Protein AF-A0A658NKP5-F1 (afdb_monomer_lite)

Foldseek 3Di:
DPPQQAEEQAQQLDPVSLVVLLVRCVPPNQARYEYEYADEPPHDPVSVVSSCVSNVVSVHHYDYDHCHVVCVVVCVCVPPVNVDD

Radius of gyration: 14.89 Å; chains: 1; bounding box: 39×26×38 Å

Secondary structure (DSSP, 8-state):
------EEEE--SSHHHHHHHHHHHHHH-GGGEEEEE---TTS-HHHHHHHHHHHHHTT-EEEE---HHHHHHTTGGGSHHHH--

Sequence (85 aa):
ELGREGIVVALSGGLDSSSVLALCARAVGPARVTALLLPDKRGSRDALRFSRLVAGRLGVRVVALDATRVNRAAGVYDFVGYRVP

pLDDT: mean 93.99, std 6.95, range [64.25, 98.81]

Structure (mmCIF, N/CA/C/O backbone):
data_AF-A0A658NKP5-F1
#
_entry.id   AF-A0A658NKP5-F1
#
loop_
_atom_site.group_PDB
_atom_site.id
_atom_site.type_symbol
_atom_site.label_atom_id
_atom_site.label_alt_id
_atom_site.label_comp_id
_atom_site.label_asym_id
_atom_site.label_entity_id
_atom_site.label_seq_id
_atom_site.pdbx_PDB_ins_code
_atom_site.Cartn_x
_atom_site.Cartn_y
_atom_site.Cartn_z
_atom_site.occupancy
_atom_site.B_iso_or_equiv
_atom_site.auth_seq_id
_atom_site.auth_comp_id
_atom_site.auth_asym_id
_atom_site.auth_atom_id
_atom_site.pdbx_PDB_model_num
ATOM 1 N N . GLU A 1 1 ? -19.339 17.705 9.808 1.00 70.75 1 GLU A N 1
ATOM 2 C CA . GLU A 1 1 ? -18.332 16.656 9.518 1.00 70.75 1 GLU A CA 1
ATOM 3 C C . GLU A 1 1 ? -18.477 16.150 8.083 1.00 70.75 1 GLU A C 1
ATOM 5 O O . GLU A 1 1 ? -19.543 16.316 7.510 1.00 70.75 1 GLU A O 1
ATOM 10 N N . LEU A 1 2 ? -17.429 15.554 7.496 1.00 85.06 2 LEU A N 1
ATOM 11 C CA . LEU A 1 2 ? -17.377 15.155 6.074 1.00 85.06 2 LEU A CA 1
ATOM 12 C C . LEU A 1 2 ? -17.935 13.741 5.764 1.00 85.06 2 LEU A C 1
ATOM 14 O O . LEU A 1 2 ? -17.701 13.250 4.663 1.00 85.06 2 LEU A O 1
ATOM 18 N N . GLY A 1 3 ? -18.604 13.063 6.709 1.00 86.56 3 GLY A N 1
ATOM 19 C CA . GLY A 1 3 ? -19.289 11.775 6.469 1.00 86.56 3 GLY A CA 1
ATOM 20 C C . GLY A 1 3 ? -18.398 10.638 5.945 1.00 86.56 3 GLY A C 1
ATOM 21 O O . GLY A 1 3 ? -18.826 9.857 5.104 1.00 86.56 3 GLY A O 1
ATOM 22 N N . ARG A 1 4 ? -17.128 10.568 6.370 1.00 90.94 4 ARG A N 1
ATOM 23 C CA . ARG A 1 4 ? -16.159 9.594 5.835 1.00 90.94 4 ARG A CA 1
ATOM 24 C C . ARG A 1 4 ? -16.290 8.231 6.518 1.00 90.94 4 ARG A C 1
ATOM 26 O O . ARG A 1 4 ? -16.252 8.135 7.744 1.00 90.94 4 ARG A O 1
ATOM 33 N N . GLU A 1 5 ? -16.351 7.169 5.720 1.00 92.38 5 GLU A N 1
ATOM 34 C CA . GLU A 1 5 ? -16.555 5.795 6.205 1.00 92.38 5 GLU A CA 1
ATOM 35 C C . GLU A 1 5 ? -15.260 5.113 6.683 1.00 92.38 5 GLU A C 1
ATOM 37 O O . GLU A 1 5 ? -15.298 4.281 7.591 1.00 92.38 5 GLU A O 1
ATOM 42 N N . GLY A 1 6 ? -14.096 5.532 6.181 1.00 96.25 6 GLY A N 1
ATOM 43 C CA . GLY A 1 6 ? -12.799 4.976 6.566 1.00 96.25 6 GLY A CA 1
ATOM 44 C C . GLY A 1 6 ? -11.620 5.662 5.877 1.00 96.25 6 GLY A C 1
ATOM 45 O O . GLY A 1 6 ? -11.773 6.729 5.282 1.00 96.25 6 GLY A O 1
ATOM 46 N N . ILE A 1 7 ? -10.442 5.040 5.966 1.00 98.12 7 ILE A N 1
ATOM 47 C CA . ILE A 1 7 ? -9.183 5.546 5.402 1.00 98.12 7 ILE A CA 1
ATOM 48 C C . ILE A 1 7 ? -8.594 4.514 4.438 1.00 98.12 7 ILE A C 1
ATOM 50 O O . ILE A 1 7 ? -8.472 3.335 4.769 1.00 98.12 7 ILE A O 1
ATOM 54 N N . VAL A 1 8 ? -8.176 4.968 3.257 1.00 98.31 8 VAL A N 1
ATOM 55 C CA . VAL A 1 8 ? -7.370 4.172 2.325 1.00 98.31 8 VAL A CA 1
ATOM 56 C C . VAL A 1 8 ? -5.940 4.694 2.359 1.00 98.31 8 VAL A C 1
ATOM 58 O O . VAL A 1 8 ? -5.717 5.892 2.211 1.00 98.31 8 VAL A O 1
ATOM 61 N N . VAL A 1 9 ? -4.975 3.795 2.543 1.00 98.50 9 VAL A N 1
ATOM 62 C CA . VAL A 1 9 ? -3.544 4.115 2.537 1.00 98.50 9 VAL A CA 1
ATOM 63 C C . VAL A 1 9 ? -2.876 3.315 1.429 1.00 98.50 9 VAL A C 1
ATOM 65 O O . VAL A 1 9 ? -2.909 2.085 1.450 1.00 98.50 9 VAL A O 1
ATOM 68 N N . ALA A 1 10 ? -2.253 4.001 0.471 1.00 98.12 10 ALA A N 1
ATOM 69 C CA . ALA A 1 10 ? -1.379 3.347 -0.495 1.00 98.12 10 ALA A CA 1
ATOM 70 C C . ALA A 1 10 ? -0.116 2.848 0.226 1.00 98.12 10 ALA A C 1
ATOM 72 O O . ALA A 1 10 ? 0.622 3.643 0.807 1.00 98.12 10 ALA A O 1
ATOM 73 N N . LEU A 1 11 ? 0.117 1.536 0.212 1.00 98.12 11 LEU A N 1
ATOM 74 C CA . LEU A 1 11 ? 1.223 0.896 0.920 1.00 98.12 11 LEU A CA 1
ATOM 75 C C . LEU A 1 11 ? 2.250 0.385 -0.092 1.00 98.12 11 LEU A C 1
ATOM 77 O O . LEU A 1 11 ? 1.961 -0.513 -0.883 1.00 98.12 11 LEU A O 1
ATOM 81 N N . SER A 1 12 ? 3.448 0.969 -0.057 1.00 95.88 12 SER A N 1
ATOM 82 C CA . SER A 1 12 ? 4.554 0.627 -0.962 1.00 95.88 12 SER A CA 1
ATOM 83 C C . SER A 1 12 ? 5.539 -0.377 -0.359 1.00 95.88 12 SER A C 1
ATOM 85 O O . SER A 1 12 ? 6.452 -0.825 -1.042 1.00 95.88 12 SER A O 1
ATOM 87 N N . GLY A 1 13 ? 5.396 -0.700 0.930 1.00 93.31 13 GLY A N 1
ATOM 88 C CA . GLY A 1 13 ? 6.358 -1.502 1.691 1.00 93.31 13 GLY A CA 1
ATOM 89 C C . GLY A 1 13 ? 7.522 -0.683 2.257 1.00 93.31 13 GLY A C 1
ATOM 90 O O . GLY A 1 13 ? 8.358 -1.238 2.964 1.00 93.31 13 GLY A O 1
ATOM 91 N N . GLY A 1 14 ? 7.565 0.626 1.984 1.00 96.25 14 GLY A N 1
ATOM 92 C CA . GLY A 1 14 ? 8.500 1.563 2.606 1.00 96.25 14 GLY A CA 1
ATOM 93 C C . GLY A 1 14 ? 8.056 2.022 3.999 1.00 96.25 14 GLY A C 1
ATOM 94 O O . GLY A 1 14 ? 6.884 1.889 4.375 1.00 96.25 14 GLY A O 1
ATOM 95 N N . LEU A 1 15 ? 8.992 2.605 4.752 1.00 97.44 15 LEU A N 1
ATOM 96 C CA . LEU A 1 15 ? 8.783 3.045 6.137 1.00 97.44 15 LEU A CA 1
ATOM 97 C C . LEU A 1 15 ? 7.717 4.137 6.273 1.00 97.44 15 LEU A C 1
ATOM 99 O O . LEU A 1 15 ? 6.908 4.067 7.197 1.00 97.44 15 LEU A O 1
ATOM 103 N N . ASP A 1 16 ? 7.662 5.087 5.340 1.00 98.25 16 ASP A N 1
ATOM 104 C CA . ASP A 1 16 ? 6.715 6.207 5.404 1.00 98.25 16 ASP A CA 1
ATOM 105 C C . ASP A 1 16 ? 5.272 5.708 5.322 1.00 98.25 16 ASP A C 1
ATOM 107 O O . ASP A 1 16 ? 4.467 5.916 6.230 1.00 98.25 16 ASP A O 1
ATOM 111 N N . SER A 1 17 ? 4.958 4.949 4.267 1.00 98.19 17 SER A N 1
ATOM 112 C CA . SER A 1 17 ? 3.620 4.377 4.081 1.00 98.19 17 SER A CA 1
ATOM 113 C C . SER A 1 17 ? 3.238 3.388 5.191 1.00 98.19 17 SER A C 1
ATOM 115 O O . SER A 1 17 ? 2.077 3.330 5.595 1.00 98.19 17 SER A O 1
ATOM 117 N N . SER A 1 18 ? 4.215 2.660 5.744 1.00 98.44 18 SER A N 1
ATOM 118 C CA . SER A 1 18 ? 4.002 1.748 6.875 1.00 98.44 18 SER A CA 1
ATOM 119 C C . SER A 1 18 ? 3.670 2.506 8.162 1.00 98.44 18 SER A C 1
ATOM 121 O O . SER A 1 18 ? 2.752 2.123 8.887 1.00 98.44 18 SER A O 1
ATOM 123 N N . SER A 1 19 ? 4.372 3.613 8.418 1.00 98.50 19 SER A N 1
ATOM 124 C CA . SER A 1 19 ? 4.119 4.499 9.557 1.00 98.50 19 SER A CA 1
ATOM 125 C C . SER A 1 19 ? 2.732 5.127 9.467 1.00 98.50 19 SER A C 1
ATOM 127 O O . SER A 1 19 ? 1.978 5.090 10.438 1.00 98.50 19 SER A O 1
ATOM 129 N N . VAL A 1 20 ? 2.350 5.626 8.287 1.00 98.75 20 VAL A N 1
ATOM 130 C CA . VAL A 1 20 ? 1.004 6.166 8.041 1.00 98.75 20 VAL A CA 1
ATOM 131 C C . VAL A 1 20 ? -0.064 5.103 8.294 1.00 98.75 20 VAL A C 1
ATOM 133 O O . VAL A 1 20 ? -1.013 5.362 9.032 1.00 98.75 20 VAL A O 1
ATOM 136 N N . LEU A 1 21 ? 0.103 3.889 7.759 1.00 98.81 21 LEU A N 1
ATOM 137 C CA . LEU A 1 21 ? -0.855 2.802 7.962 1.00 98.81 21 LEU A CA 1
ATOM 138 C C . LEU A 1 21 ? -1.033 2.460 9.447 1.00 98.81 21 LEU A C 1
ATOM 140 O O . LEU A 1 21 ? -2.165 2.309 9.910 1.00 98.81 21 LEU A O 1
ATOM 144 N N . ALA A 1 22 ? 0.070 2.372 10.195 1.00 98.69 22 ALA A N 1
ATOM 145 C CA . ALA A 1 22 ? 0.049 2.090 11.626 1.00 98.69 22 ALA A CA 1
ATOM 146 C C . ALA A 1 22 ? -0.659 3.196 12.421 1.00 98.69 22 ALA A C 1
ATOM 148 O O . ALA A 1 22 ? -1.486 2.905 13.287 1.00 98.69 22 ALA A O 1
ATOM 149 N N . LEU A 1 23 ? -0.381 4.464 12.104 1.00 98.75 23 LEU A N 1
ATOM 150 C CA . LEU A 1 23 ? -1.035 5.607 12.739 1.00 98.75 23 LEU A CA 1
ATOM 151 C C . LEU A 1 23 ? -2.538 5.632 12.441 1.00 98.75 23 LEU A C 1
ATOM 153 O O . LEU A 1 23 ? -3.330 5.806 13.365 1.00 98.75 23 LEU A O 1
ATOM 157 N N . CYS A 1 24 ? -2.942 5.390 11.192 1.00 98.62 24 CYS A N 1
ATOM 158 C CA . CYS A 1 24 ? -4.351 5.307 10.812 1.00 98.62 24 CYS A CA 1
ATOM 159 C C . CYS A 1 24 ? -5.065 4.157 11.534 1.00 98.62 24 CYS A C 1
ATOM 161 O O . CYS A 1 24 ? -6.123 4.373 12.122 1.00 98.62 24 CYS A O 1
ATOM 163 N N . ALA A 1 25 ? -4.479 2.955 11.544 1.00 98.50 25 ALA A N 1
ATOM 164 C CA . ALA A 1 25 ? -5.061 1.796 12.221 1.00 98.50 25 ALA A CA 1
ATOM 165 C C . ALA A 1 25 ? -5.222 2.039 13.728 1.00 98.50 25 ALA A C 1
ATOM 167 O O . ALA A 1 25 ? -6.243 1.667 14.303 1.00 98.50 25 ALA A O 1
ATOM 168 N N . ARG A 1 26 ? -4.254 2.720 14.357 1.00 98.50 26 ARG A N 1
ATOM 169 C CA . ARG A 1 26 ? -4.335 3.120 15.767 1.00 98.50 26 ARG A CA 1
ATOM 170 C C . ARG A 1 26 ? -5.402 4.188 16.018 1.00 98.50 26 ARG A C 1
ATOM 172 O O . ARG A 1 26 ? -6.039 4.154 17.062 1.00 98.50 26 ARG A O 1
ATOM 179 N N . ALA A 1 27 ? -5.586 5.129 15.094 1.00 97.94 27 ALA A N 1
ATOM 180 C CA . ALA A 1 27 ? -6.495 6.260 15.270 1.00 97.94 27 ALA A CA 1
ATOM 181 C C . ALA A 1 27 ? -7.975 5.891 15.096 1.00 97.94 27 ALA A C 1
ATOM 183 O O . ALA A 1 27 ? -8.811 6.373 15.853 1.00 97.94 27 ALA A O 1
ATOM 184 N N . VAL A 1 28 ? -8.310 5.060 14.101 1.00 97.06 28 VAL A N 1
ATOM 185 C CA . VAL A 1 28 ? -9.716 4.758 13.749 1.00 97.06 28 VAL A CA 1
ATOM 186 C C . VAL A 1 28 ? -10.085 3.277 13.858 1.00 97.06 28 VAL A C 1
ATOM 188 O O . VAL A 1 28 ? -11.210 2.896 13.534 1.00 97.06 28 VAL A O 1
ATOM 191 N N . GLY A 1 29 ? -9.148 2.445 14.313 1.00 98.12 29 GLY A N 1
ATOM 192 C CA . GLY A 1 29 ? -9.272 0.992 14.332 1.00 98.12 29 GLY A CA 1
ATOM 193 C C . GLY A 1 29 ? -8.955 0.363 12.965 1.00 98.12 29 GLY A C 1
ATOM 194 O O . GLY A 1 29 ? -9.331 0.906 11.922 1.00 98.12 29 GLY A O 1
ATOM 195 N N . PRO A 1 30 ? -8.303 -0.813 12.926 1.00 98.50 30 PRO A N 1
ATOM 196 C CA . PRO A 1 30 ? -7.860 -1.436 11.676 1.00 98.50 30 PRO A CA 1
ATOM 197 C C . PRO A 1 30 ? -9.015 -1.841 10.748 1.00 98.50 30 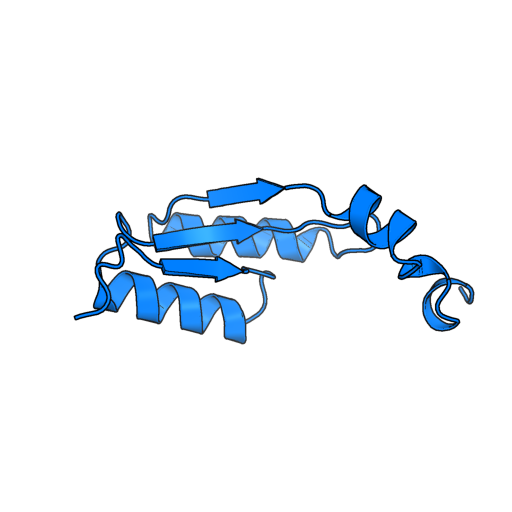PRO A C 1
ATOM 199 O O . PRO A 1 30 ? -8.845 -1.840 9.531 1.00 98.50 30 PRO A O 1
ATOM 202 N N . ALA A 1 31 ? -10.207 -2.107 11.295 1.00 98.12 31 ALA A N 1
ATOM 203 C CA . ALA A 1 31 ? -11.408 -2.433 10.523 1.00 98.12 31 ALA A CA 1
ATOM 204 C C . ALA A 1 31 ? -11.888 -1.282 9.617 1.00 98.12 31 ALA A C 1
ATOM 206 O O . ALA A 1 31 ? -12.564 -1.526 8.621 1.00 98.12 31 ALA A O 1
ATOM 207 N N . ARG A 1 32 ? -11.522 -0.031 9.938 1.00 97.94 32 ARG A N 1
ATOM 208 C CA . ARG A 1 32 ? -11.859 1.165 9.147 1.00 97.94 32 ARG A CA 1
ATOM 209 C C . ARG A 1 32 ? -10.723 1.623 8.233 1.00 97.94 32 ARG A C 1
ATOM 211 O O . ARG A 1 32 ? -10.819 2.688 7.622 1.00 97.94 32 ARG A O 1
ATOM 218 N N . VAL A 1 33 ? -9.648 0.842 8.133 1.00 98.69 33 VAL A N 1
ATOM 219 C CA . VAL A 1 33 ? -8.490 1.151 7.290 1.00 98.69 33 VAL A CA 1
ATOM 220 C C . VAL A 1 33 ? -8.359 0.104 6.193 1.00 98.69 33 VAL A C 1
ATOM 222 O O . VAL A 1 33 ? -8.622 -1.080 6.388 1.00 98.69 33 VAL A O 1
ATOM 225 N N . THR A 1 34 ? -7.969 0.542 5.002 1.00 98.69 34 THR A N 1
ATOM 226 C CA . THR A 1 34 ? -7.651 -0.335 3.873 1.00 98.69 34 THR A CA 1
ATOM 227 C C . THR A 1 34 ? -6.264 -0.005 3.349 1.00 98.69 34 THR A C 1
ATOM 229 O O . THR A 1 34 ? -6.007 1.127 2.945 1.00 98.69 34 THR A O 1
ATOM 232 N N . ALA A 1 35 ? -5.381 -0.999 3.325 1.00 98.69 35 ALA A N 1
ATOM 233 C CA . ALA A 1 35 ? -4.098 -0.908 2.646 1.00 98.69 35 ALA A CA 1
ATOM 234 C C . ALA A 1 35 ? -4.291 -1.212 1.153 1.00 98.69 35 ALA A C 1
ATOM 236 O O . ALA A 1 35 ? -4.716 -2.311 0.790 1.00 98.69 35 ALA A O 1
ATOM 237 N N . LEU A 1 36 ? -3.981 -0.244 0.294 1.00 98.50 36 LEU A N 1
ATOM 238 C CA . LEU A 1 36 ? -4.011 -0.380 -1.158 1.00 98.50 36 LEU A CA 1
ATOM 239 C C . LEU A 1 36 ? -2.596 -0.646 -1.678 1.00 98.50 36 LEU A C 1
ATOM 241 O O . LEU A 1 36 ? -1.708 0.190 -1.539 1.00 98.50 36 LEU A O 1
ATOM 245 N N . LEU A 1 37 ? -2.390 -1.807 -2.286 1.00 97.81 37 LEU A N 1
ATOM 246 C CA . LEU A 1 37 ? -1.132 -2.201 -2.910 1.00 97.81 37 LEU A CA 1
ATOM 247 C C . LEU A 1 37 ? -1.293 -2.041 -4.421 1.00 97.81 37 LEU A C 1
ATOM 249 O O . LEU A 1 37 ? -2.233 -2.577 -5.007 1.00 97.81 37 LEU A O 1
ATOM 253 N N . LEU A 1 38 ? -0.356 -1.330 -5.043 1.00 96.69 38 LEU A N 1
ATOM 254 C CA . LEU A 1 38 ? -0.333 -1.075 -6.484 1.00 96.69 38 LEU A CA 1
ATOM 255 C C . LEU A 1 38 ? 0.944 -1.665 -7.098 1.00 96.69 38 LEU A C 1
ATOM 257 O O . LEU A 1 38 ? 1.846 -0.910 -7.462 1.00 96.69 38 LEU A O 1
ATOM 261 N N . PRO A 1 39 ? 1.093 -3.006 -7.136 1.00 95.44 39 PRO A N 1
ATOM 262 C CA . PRO A 1 39 ? 2.262 -3.620 -7.747 1.00 95.44 39 PRO A CA 1
ATOM 263 C C . PRO A 1 39 ? 2.374 -3.242 -9.226 1.00 95.44 39 PRO A C 1
ATOM 265 O O . PRO A 1 39 ? 1.377 -3.048 -9.922 1.00 95.44 39 PRO A O 1
ATOM 268 N N . ASP A 1 40 ? 3.614 -3.189 -9.693 1.00 94.25 40 ASP A N 1
ATOM 269 C CA . ASP A 1 40 ? 3.987 -2.892 -11.068 1.00 94.25 40 ASP A CA 1
ATOM 270 C C . ASP A 1 40 ? 5.003 -3.932 -11.549 1.00 94.25 40 ASP A C 1
ATOM 272 O O . ASP A 1 40 ? 5.830 -4.391 -10.758 1.00 94.25 40 ASP A O 1
ATOM 276 N N . LYS A 1 41 ? 4.992 -4.280 -12.841 1.00 91.50 41 LYS A N 1
ATOM 277 C CA . LYS A 1 41 ? 5.945 -5.241 -13.428 1.00 91.50 41 LYS A CA 1
ATOM 278 C C . LYS A 1 41 ? 7.422 -4.878 -13.199 1.00 91.50 41 LYS A C 1
ATOM 280 O O . LYS A 1 41 ? 8.262 -5.771 -13.214 1.00 91.50 41 LYS A O 1
ATOM 285 N N . ARG A 1 42 ? 7.751 -3.586 -13.068 1.00 87.19 42 ARG A N 1
ATOM 286 C CA . ARG A 1 42 ? 9.113 -3.092 -12.800 1.00 87.19 42 ARG A CA 1
ATOM 287 C C . ARG A 1 42 ? 9.355 -2.821 -11.312 1.00 87.19 42 ARG A C 1
ATOM 289 O O . ARG A 1 42 ? 10.443 -2.391 -10.945 1.00 87.19 42 ARG A O 1
ATOM 296 N N . GLY A 1 43 ? 8.357 -3.053 -10.463 1.00 85.00 43 GLY A N 1
ATOM 297 C CA . GLY A 1 43 ? 8.454 -2.871 -9.022 1.00 85.00 43 GLY A CA 1
ATOM 298 C C . GLY A 1 43 ? 9.255 -3.975 -8.331 1.00 85.00 43 GLY A C 1
ATOM 299 O O . GLY A 1 43 ? 9.388 -5.096 -8.823 1.00 85.00 43 GLY A O 1
ATOM 300 N N . SER A 1 44 ? 9.767 -3.662 -7.140 1.00 88.06 44 SER A N 1
ATOM 301 C CA . SER A 1 44 ? 10.456 -4.639 -6.295 1.00 88.06 44 SER A CA 1
ATOM 302 C C . SER A 1 44 ? 9.499 -5.731 -5.803 1.00 88.06 44 SER A C 1
ATOM 304 O O . SER A 1 44 ? 8.410 -5.446 -5.301 1.00 88.06 44 SER A O 1
ATOM 306 N N . ARG A 1 45 ? 9.932 -6.998 -5.873 1.00 85.31 45 ARG A N 1
ATOM 307 C CA . ARG A 1 45 ? 9.189 -8.132 -5.293 1.00 85.31 45 ARG A CA 1
ATOM 308 C C . ARG A 1 45 ? 9.111 -8.052 -3.764 1.00 85.31 45 ARG A C 1
ATOM 310 O O . ARG A 1 45 ? 8.099 -8.451 -3.184 1.00 85.31 45 ARG A O 1
ATOM 317 N N . ASP A 1 46 ? 10.126 -7.480 -3.122 1.00 92.88 46 ASP A N 1
ATOM 318 C CA . ASP A 1 46 ? 10.169 -7.327 -1.666 1.00 92.88 46 ASP A CA 1
ATOM 319 C C . ASP A 1 46 ? 9.163 -6.293 -1.161 1.00 92.88 46 ASP A C 1
ATOM 321 O O . ASP A 1 46 ? 8.570 -6.481 -0.100 1.00 92.88 46 ASP A O 1
ATOM 325 N N . ALA A 1 47 ? 8.883 -5.255 -1.954 1.00 93.12 47 ALA A N 1
ATOM 326 C CA . ALA A 1 47 ? 7.887 -4.238 -1.625 1.00 93.12 47 ALA A CA 1
ATOM 327 C C . ALA A 1 47 ? 6.507 -4.858 -1.340 1.00 93.12 47 ALA A C 1
ATOM 329 O O . ALA A 1 47 ? 5.858 -4.532 -0.341 1.00 93.12 47 ALA A O 1
ATOM 330 N N . LEU A 1 48 ? 6.077 -5.816 -2.170 1.00 93.94 48 LEU A N 1
ATOM 331 C CA . LEU A 1 48 ? 4.805 -6.515 -1.982 1.00 93.94 48 LEU A CA 1
ATOM 332 C C . LEU A 1 48 ? 4.826 -7.399 -0.726 1.00 93.94 48 LEU A C 1
ATOM 334 O O . LEU A 1 48 ? 3.844 -7.439 0.020 1.00 93.94 48 LEU A O 1
ATOM 338 N N . ARG A 1 49 ? 5.946 -8.088 -0.476 1.00 95.62 49 ARG A N 1
ATOM 339 C CA . ARG A 1 49 ? 6.137 -8.923 0.717 1.00 95.62 49 ARG A CA 1
ATOM 340 C C . ARG A 1 49 ? 6.067 -8.085 1.995 1.00 95.62 49 ARG A C 1
ATOM 342 O O . ARG A 1 49 ? 5.312 -8.436 2.899 1.00 95.62 49 ARG A O 1
ATOM 349 N N . PHE A 1 50 ? 6.800 -6.974 2.062 1.00 97.12 50 PHE A N 1
ATOM 350 C CA . PHE A 1 50 ? 6.801 -6.078 3.220 1.00 97.12 50 PHE A CA 1
ATOM 351 C C . PHE A 1 50 ? 5.441 -5.423 3.438 1.00 97.12 50 PHE A C 1
ATOM 353 O O . PHE A 1 50 ? 4.952 -5.401 4.563 1.00 97.12 50 PHE A O 1
ATOM 360 N N . SER A 1 51 ? 4.775 -4.995 2.364 1.00 97.44 51 SER A N 1
ATOM 361 C CA . SER A 1 51 ? 3.415 -4.453 2.442 1.00 97.44 51 SER A CA 1
ATOM 362 C C . SER A 1 51 ? 2.443 -5.444 3.091 1.00 97.44 51 SER A C 1
ATOM 364 O O . SER A 1 51 ? 1.712 -5.096 4.018 1.00 97.44 51 SER A O 1
ATOM 366 N N . ARG A 1 52 ? 2.466 -6.710 2.652 1.00 97.62 52 ARG A N 1
ATOM 367 C CA . ARG A 1 52 ? 1.620 -7.766 3.231 1.00 97.62 52 ARG A CA 1
ATOM 368 C C . ARG A 1 52 ? 1.980 -8.067 4.685 1.00 97.62 52 ARG A C 1
ATOM 370 O O . ARG A 1 52 ? 1.075 -8.257 5.491 1.00 97.62 52 ARG A O 1
ATOM 377 N N . LEU A 1 53 ? 3.271 -8.080 5.022 1.00 98.00 53 LEU A N 1
ATOM 378 C CA . LEU A 1 53 ? 3.742 -8.294 6.391 1.00 98.00 53 LEU A CA 1
ATOM 379 C C . LEU A 1 53 ? 3.223 -7.205 7.340 1.00 98.00 53 LEU A C 1
ATOM 381 O O . LEU A 1 53 ? 2.644 -7.521 8.377 1.00 98.00 53 LEU A O 1
ATOM 385 N N . VAL A 1 54 ? 3.398 -5.933 6.972 1.00 98.19 54 VAL A N 1
ATOM 386 C CA . VAL A 1 54 ? 2.978 -4.787 7.791 1.00 98.19 54 VAL A CA 1
ATOM 387 C C . VAL A 1 54 ? 1.460 -4.765 7.952 1.00 98.19 54 VAL A C 1
ATOM 389 O O . VAL A 1 54 ? 0.968 -4.710 9.078 1.00 98.19 54 VAL A O 1
ATOM 392 N N . ALA A 1 55 ? 0.706 -4.869 6.854 1.00 98.38 55 ALA A N 1
ATOM 393 C CA . ALA A 1 55 ? -0.754 -4.872 6.918 1.00 98.38 55 ALA A CA 1
ATOM 394 C C . ALA A 1 55 ? -1.295 -6.058 7.735 1.00 98.38 55 ALA A C 1
ATOM 396 O O . ALA A 1 55 ? -2.192 -5.876 8.559 1.00 98.38 55 ALA A O 1
ATOM 397 N N . GLY A 1 56 ? -0.699 -7.246 7.573 1.00 98.50 56 GLY A N 1
ATOM 398 C CA . GLY A 1 56 ? -1.039 -8.433 8.355 1.00 98.50 56 GLY A CA 1
ATOM 399 C C . GLY A 1 56 ? -0.767 -8.251 9.848 1.00 98.50 56 GLY A C 1
ATOM 400 O O . GLY A 1 56 ? -1.620 -8.581 10.669 1.00 98.50 56 GLY A O 1
ATOM 401 N N . ARG A 1 57 ? 0.372 -7.651 10.220 1.00 98.31 57 ARG A N 1
ATOM 402 C CA . ARG A 1 57 ? 0.707 -7.384 11.629 1.00 98.31 57 ARG A CA 1
ATOM 403 C C . ARG A 1 57 ? -0.263 -6.406 12.295 1.00 98.31 57 ARG A C 1
ATOM 405 O O . ARG A 1 57 ? -0.489 -6.518 13.497 1.00 98.31 57 ARG A O 1
ATOM 412 N N . LEU A 1 58 ? -0.817 -5.476 11.519 1.00 98.38 58 LEU A N 1
ATOM 413 C CA . LEU A 1 58 ? -1.786 -4.476 11.970 1.00 98.38 58 LEU A CA 1
ATOM 414 C C . LEU A 1 58 ? -3.247 -4.956 11.891 1.00 98.38 58 LEU A C 1
ATOM 416 O O . LEU A 1 58 ? -4.135 -4.236 12.338 1.00 98.38 58 LEU A O 1
ATOM 420 N N . GLY A 1 59 ? -3.515 -6.136 11.318 1.00 98.50 59 GLY A N 1
ATOM 421 C CA . GLY A 1 59 ? -4.878 -6.639 11.112 1.00 98.50 59 GLY A CA 1
ATOM 422 C C . GLY A 1 59 ? -5.699 -5.805 10.121 1.00 98.50 59 GLY A C 1
ATOM 423 O O . GLY A 1 59 ? -6.924 -5.771 10.208 1.00 98.50 59 GLY A O 1
ATOM 424 N N . VAL A 1 60 ? -5.036 -5.098 9.203 1.00 98.69 60 VAL A N 1
ATOM 425 C CA . VAL A 1 60 ? -5.680 -4.200 8.238 1.00 98.69 60 VAL A CA 1
ATOM 426 C C . VAL A 1 60 ? -6.034 -4.952 6.956 1.00 98.69 60 VAL A C 1
ATOM 428 O O . VAL A 1 60 ? -5.235 -5.730 6.430 1.00 98.69 60 VAL A O 1
ATOM 431 N N . ARG A 1 61 ? -7.223 -4.678 6.406 1.00 98.25 61 ARG A N 1
ATOM 432 C CA . ARG A 1 61 ? -7.660 -5.228 5.117 1.00 98.25 61 ARG A CA 1
ATOM 433 C C . ARG A 1 61 ? -6.737 -4.769 3.990 1.00 98.25 61 ARG A C 1
ATOM 435 O O . ARG A 1 61 ? -6.460 -3.580 3.850 1.00 98.25 61 ARG A O 1
ATOM 442 N N . VAL A 1 62 ? -6.334 -5.708 3.138 1.00 98.50 62 VAL A N 1
ATOM 443 C CA . VAL A 1 62 ? -5.486 -5.451 1.969 1.00 98.50 62 VAL A CA 1
ATOM 444 C C . VAL A 1 62 ? -6.302 -5.564 0.685 1.00 98.50 62 VAL A C 1
ATOM 446 O O . VAL A 1 62 ? -7.008 -6.548 0.481 1.00 98.50 62 VAL A O 1
ATOM 449 N N . VAL A 1 63 ? -6.154 -4.584 -0.204 1.00 98.25 63 VAL A N 1
ATOM 450 C CA . VAL A 1 63 ? -6.602 -4.640 -1.601 1.00 98.25 63 VAL A CA 1
ATOM 451 C C . VAL A 1 63 ? -5.376 -4.475 -2.487 1.00 98.25 63 VAL A C 1
ATOM 453 O O . VAL A 1 63 ? -4.603 -3.544 -2.293 1.00 98.25 63 VAL A O 1
ATOM 456 N N . ALA A 1 64 ? -5.185 -5.374 -3.451 1.00 96.81 64 ALA A N 1
ATOM 457 C CA . ALA A 1 64 ? -4.079 -5.299 -4.400 1.00 96.81 64 ALA A CA 1
ATOM 458 C C . ALA A 1 64 ? -4.621 -5.184 -5.826 1.00 96.81 64 ALA A C 1
ATOM 460 O O . ALA A 1 64 ? -5.419 -6.022 -6.243 1.00 96.81 64 ALA A O 1
ATOM 461 N N . LEU A 1 65 ? -4.178 -4.163 -6.559 1.00 96.62 65 LEU A N 1
ATOM 462 C CA . L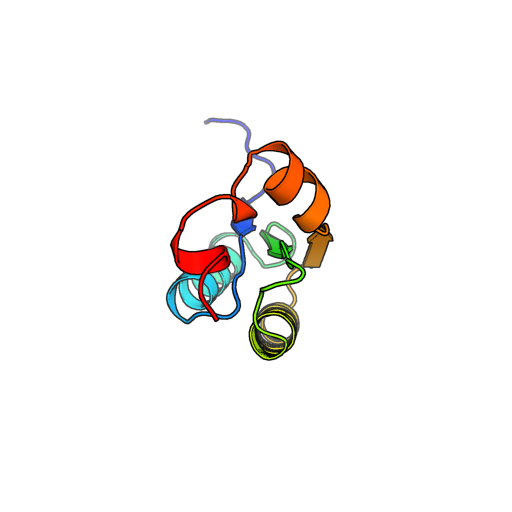EU A 1 65 ? -4.555 -3.921 -7.951 1.00 96.62 65 LEU A CA 1
ATOM 463 C C . LEU A 1 65 ? -3.289 -3.719 -8.780 1.00 96.62 65 LEU A C 1
ATOM 465 O O . LEU A 1 65 ? -2.489 -2.841 -8.479 1.00 96.62 65 LEU A O 1
ATOM 469 N N . ASP A 1 66 ? -3.102 -4.532 -9.817 1.00 95.44 66 ASP A N 1
ATOM 470 C CA . ASP A 1 66 ? -1.951 -4.402 -10.711 1.00 95.44 66 ASP A CA 1
ATOM 471 C C . ASP A 1 66 ? -2.029 -3.082 -11.497 1.00 95.44 66 ASP A C 1
ATOM 473 O O . ASP A 1 66 ? -2.936 -2.871 -12.308 1.00 95.44 66 ASP A O 1
ATOM 477 N N . ALA A 1 67 ? -1.064 -2.194 -11.256 1.00 95.62 67 ALA A N 1
ATOM 478 C CA . ALA A 1 67 ? -0.983 -0.882 -11.885 1.00 95.62 67 ALA A CA 1
ATOM 479 C C . ALA A 1 67 ? -0.271 -0.912 -13.250 1.00 95.62 67 ALA A C 1
ATOM 481 O O . ALA A 1 67 ? -0.297 0.082 -13.975 1.00 95.62 67 ALA A O 1
ATOM 482 N N . THR A 1 68 ? 0.307 -2.047 -13.656 1.00 95.62 68 THR A N 1
ATOM 483 C CA . THR A 1 68 ? 1.145 -2.185 -14.860 1.00 95.62 68 THR A CA 1
ATOM 484 C C . THR A 1 68 ? 0.446 -1.701 -16.127 1.00 95.62 68 THR A C 1
ATOM 486 O O . THR A 1 68 ? 1.060 -1.057 -16.981 1.00 95.62 68 THR A O 1
ATOM 489 N N . ARG A 1 69 ? -0.845 -2.024 -16.292 1.00 95.69 69 ARG A N 1
ATOM 490 C CA . ARG A 1 69 ? -1.605 -1.624 -17.489 1.00 95.69 69 ARG A CA 1
ATOM 491 C C . ARG A 1 69 ? -1.824 -0.117 -17.533 1.00 95.69 69 ARG A C 1
ATOM 493 O O . ARG A 1 69 ? -1.605 0.486 -18.579 1.00 95.69 69 ARG A O 1
ATOM 500 N N . VAL A 1 70 ? -2.207 0.473 -16.402 1.00 95.81 70 VAL A N 1
ATOM 501 C CA . VAL A 1 70 ? -2.433 1.919 -16.284 1.00 95.81 70 VAL A CA 1
ATOM 502 C C . VAL A 1 70 ? -1.120 2.670 -16.480 1.00 95.81 70 VAL A C 1
ATOM 504 O O . VAL A 1 70 ? -1.063 3.576 -17.301 1.00 95.81 70 VAL A O 1
ATOM 507 N N . ASN A 1 71 ? -0.041 2.227 -15.834 1.00 94.81 71 ASN A N 1
ATOM 508 C CA . ASN A 1 71 ? 1.286 2.824 -15.979 1.00 94.81 71 ASN A CA 1
ATOM 509 C C . ASN A 1 71 ? 1.800 2.749 -17.422 1.00 94.81 71 ASN A C 1
ATOM 511 O O . ASN A 1 71 ? 2.371 3.714 -17.927 1.00 94.81 71 ASN A O 1
ATOM 515 N N . ARG A 1 72 ? 1.558 1.633 -18.123 1.00 94.12 72 ARG A N 1
ATOM 516 C CA . ARG A 1 72 ? 1.873 1.524 -19.554 1.00 94.12 72 ARG A CA 1
ATOM 517 C C . ARG A 1 72 ? 1.091 2.535 -20.385 1.00 94.12 72 ARG A C 1
ATOM 519 O O . ARG A 1 72 ? 1.694 3.217 -21.200 1.00 94.12 72 ARG A O 1
ATOM 526 N N . ALA A 1 73 ? -0.226 2.601 -20.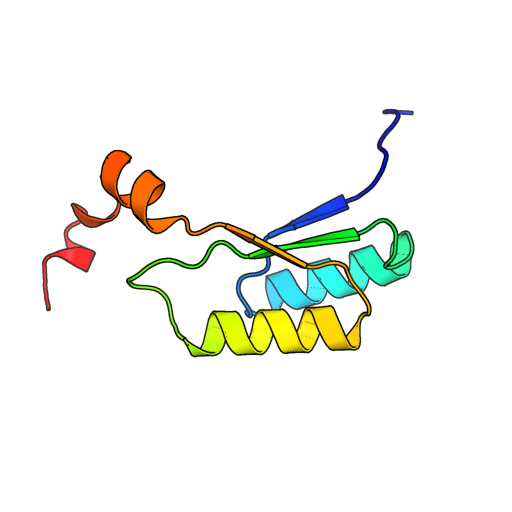198 1.00 95.62 73 ALA A N 1
ATOM 527 C CA . ALA A 1 73 ? -1.089 3.506 -20.955 1.00 95.62 73 ALA A CA 1
ATOM 528 C C . ALA A 1 73 ? -0.767 4.983 -20.675 1.00 95.62 73 ALA A C 1
ATOM 530 O O . ALA A 1 73 ? -0.860 5.810 -21.573 1.00 95.62 73 ALA A O 1
ATOM 531 N N . ALA A 1 74 ? -0.330 5.296 -19.454 1.00 94.88 74 ALA A N 1
ATOM 532 C CA . ALA A 1 74 ? 0.101 6.628 -1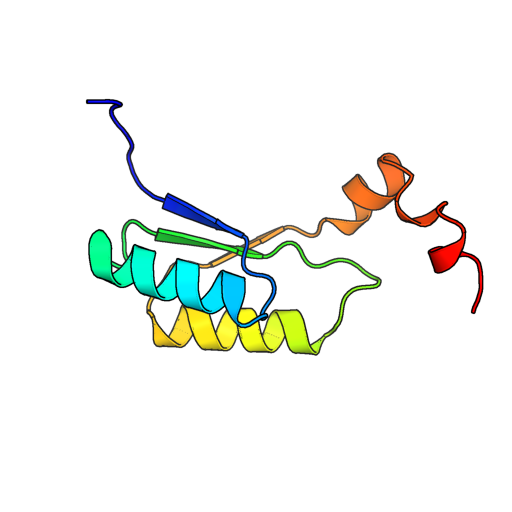9.044 1.00 94.88 74 ALA A CA 1
ATOM 533 C C . ALA A 1 74 ? 1.527 6.995 -19.509 1.00 94.88 74 ALA A C 1
ATOM 535 O O . ALA A 1 74 ? 2.016 8.068 -19.166 1.00 94.88 74 ALA A O 1
ATOM 536 N N . GLY A 1 75 ? 2.220 6.118 -20.248 1.00 93.62 75 GLY A N 1
ATOM 537 C CA . GLY A 1 75 ? 3.573 6.381 -20.753 1.00 93.62 75 GLY A CA 1
ATOM 538 C C . GLY A 1 75 ? 4.670 6.346 -19.683 1.00 93.62 75 GLY A C 1
ATOM 539 O O . GLY A 1 75 ? 5.789 6.786 -19.934 1.00 93.62 75 GLY A O 1
ATOM 540 N N . VAL A 1 76 ? 4.405 5.795 -18.490 1.00 91.62 76 VAL A N 1
ATOM 541 C CA . VAL A 1 76 ? 5.381 5.758 -17.379 1.00 91.62 76 VAL A CA 1
ATOM 542 C C . VAL A 1 76 ? 6.679 5.067 -17.801 1.00 91.62 76 VAL A C 1
ATOM 544 O O . VAL A 1 76 ? 7.766 5.518 -17.456 1.00 91.62 76 VAL A O 1
ATOM 547 N N . TYR A 1 77 ? 6.588 3.995 -18.591 1.00 90.1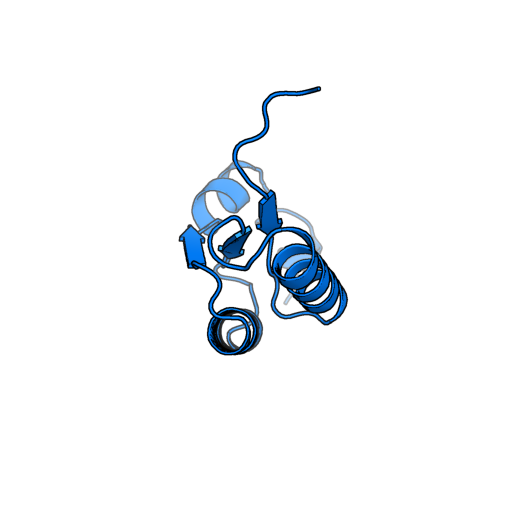9 77 TYR A N 1
ATOM 548 C CA . TYR A 1 77 ? 7.765 3.255 -19.061 1.00 90.19 77 TYR A CA 1
ATOM 549 C C . TYR A 1 77 ? 8.476 3.890 -20.260 1.00 90.19 77 TYR A C 1
ATOM 551 O O . TYR A 1 77 ? 9.511 3.368 -20.676 1.00 90.19 77 TYR A O 1
ATOM 559 N N . ASP A 1 78 ? 7.930 4.964 -20.829 1.00 90.44 78 ASP A N 1
ATOM 560 C CA . ASP A 1 78 ? 8.565 5.689 -21.930 1.00 90.44 78 ASP A CA 1
ATOM 561 C C . ASP A 1 78 ? 9.595 6.704 -21.438 1.00 90.44 78 ASP A C 1
ATOM 563 O O . ASP A 1 78 ? 10.427 7.167 -22.220 1.00 90.44 78 ASP A O 1
ATOM 567 N N . PHE A 1 79 ? 9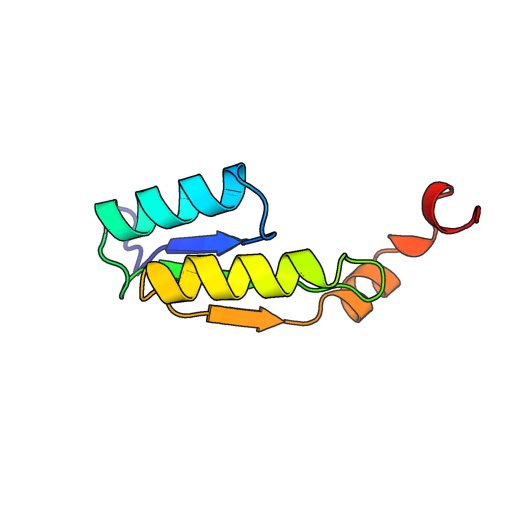.588 6.999 -20.135 1.00 85.75 79 PHE A N 1
ATOM 568 C CA . PHE A 1 79 ? 10.609 7.815 -19.500 1.00 85.75 79 PHE A CA 1
ATOM 569 C C . PHE A 1 79 ? 12.001 7.197 -19.686 1.00 85.75 79 PHE A C 1
ATOM 571 O O . PHE A 1 79 ? 12.180 5.982 -19.563 1.00 85.75 79 PHE A O 1
ATOM 578 N N . VAL A 1 80 ? 13.000 8.044 -19.958 1.00 81.00 80 VAL A N 1
ATOM 579 C CA . VAL A 1 80 ? 14.359 7.616 -20.338 1.00 81.00 80 VAL A CA 1
ATOM 580 C C . VAL A 1 80 ? 14.974 6.639 -19.331 1.00 81.00 80 VAL A C 1
ATOM 582 O O . VAL A 1 80 ? 15.555 5.637 -19.735 1.00 81.00 80 VAL A O 1
ATOM 585 N N . GLY A 1 81 ? 14.734 6.843 -18.032 1.00 80.62 81 GLY A N 1
ATOM 586 C CA . GLY A 1 81 ? 15.217 5.957 -16.968 1.00 80.62 81 GLY A CA 1
ATOM 587 C C . GLY A 1 81 ? 14.655 4.528 -17.001 1.00 80.62 81 GLY A C 1
ATOM 588 O O . GLY A 1 81 ? 15.206 3.653 -16.351 1.00 80.62 81 GLY A O 1
ATOM 589 N N . TYR A 1 82 ? 13.588 4.261 -17.760 1.00 77.88 82 TYR A N 1
ATOM 590 C CA . TYR A 1 82 ? 13.057 2.909 -17.976 1.00 77.88 82 TYR A CA 1
ATOM 591 C C . TYR A 1 82 ? 13.487 2.287 -19.313 1.00 77.88 82 TYR A C 1
ATOM 593 O O . TYR A 1 82 ? 13.237 1.095 -19.539 1.00 77.88 82 TYR A O 1
ATOM 601 N N . ARG A 1 83 ? 14.092 3.075 -20.209 1.00 76.62 83 ARG A N 1
ATOM 602 C CA . ARG A 1 83 ? 14.559 2.640 -21.536 1.00 76.62 83 ARG A CA 1
ATOM 603 C C . ARG A 1 83 ? 16.047 2.301 -21.564 1.00 76.62 83 ARG A C 1
ATOM 605 O O . ARG A 1 83 ? 16.464 1.551 -22.440 1.00 76.62 83 ARG A O 1
ATOM 612 N N . VAL A 1 84 ? 16.820 2.837 -20.626 1.00 72.69 84 VAL A N 1
ATOM 613 C CA . VAL A 1 84 ? 18.238 2.512 -20.448 1.00 72.69 84 VAL A CA 1
ATOM 614 C C . VAL A 1 84 ? 18.356 1.318 -19.480 1.00 72.69 84 VAL A C 1
ATOM 616 O O . VAL A 1 84 ? 17.586 1.291 -18.516 1.00 72.69 84 VAL A O 1
ATOM 619 N N . PRO A 1 85 ? 19.216 0.316 -19.762 1.00 64.25 85 PRO A N 1
ATOM 620 C CA . PRO A 1 85 ? 19.448 -0.834 -18.881 1.00 64.25 85 PRO A CA 1
ATOM 621 C C . PRO A 1 85 ? 19.869 -0.456 -17.460 1.00 64.25 85 PRO A C 1
ATOM 623 O O . PRO A 1 85 ? 20.630 0.528 -17.316 1.00 64.25 85 PRO A O 1
#